Protein AF-A0A395CY80-F1 (afdb_monomer_lite)

Secondary structure (DSSP, 8-state):
-PPPSS-HHHHHHHHHHHHHHHHHHHHHHHHHTT----HHHHHHHHHHHHHHHHHHHHHTT---HHHHHHHHHHHHHHHHHHHHHHHTT-

Foldseek 3Di:
DPDQPDDLVRLLVQLLVQLLVQLVVQVVVCVVVVHDDDPVNLVVSNVRSLVRSVVVCVVSVHDDPSSSVSSNVSSVVVVVVVVVVVVVVD

Sequence (90 aa):
MADDPFSEDQIVHLAANWAVAAAYKLLSSRVSSGALVDESALREIETAALMEAAAALRVRGVSSPAGQAAISEGLTVVRKLFDEFRAARA

Structure (mmCIF, N/CA/C/O backbone):
data_AF-A0A395CY80-F1
#
_entry.id   AF-A0A395CY80-F1
#
loop_
_atom_site.group_PDB
_atom_site.id
_atom_site.type_symbol
_atom_site.label_atom_id
_atom_site.label_alt_id
_atom_site.label_comp_id
_atom_site.label_asym_id
_atom_site.label_entity_id
_atom_site.label_seq_id
_atom_site.pdbx_PDB_ins_code
_atom_site.Cartn_x
_atom_site.Cartn_y
_atom_site.Cartn_z
_atom_site.occupancy
_atom_site.B_iso_or_equiv
_atom_site.auth_seq_id
_atom_site.auth_comp_id
_atom_site.auth_asym_id
_atom_site.auth_atom_id
_atom_site.pdbx_PDB_model_num
ATOM 1 N N . MET A 1 1 ? 22.884 -0.177 -21.247 1.00 45.22 1 MET A N 1
ATOM 2 C CA . MET A 1 1 ? 21.719 -0.183 -20.341 1.00 45.22 1 MET A CA 1
ATOM 3 C C . MET A 1 1 ? 20.850 -1.326 -20.810 1.00 45.22 1 MET A C 1
ATOM 5 O O . MET A 1 1 ? 20.679 -1.439 -22.014 1.00 45.22 1 MET A O 1
ATOM 9 N N . ALA A 1 2 ? 20.457 -2.239 -19.923 1.00 50.22 2 ALA A N 1
ATOM 10 C CA . ALA A 1 2 ? 19.456 -3.230 -20.296 1.00 50.22 2 ALA A CA 1
ATOM 11 C C . ALA A 1 2 ? 18.152 -2.458 -20.508 1.00 50.22 2 ALA A C 1
ATOM 13 O O . ALA A 1 2 ? 17.770 -1.699 -19.619 1.00 50.22 2 ALA A O 1
ATOM 14 N N . ASP A 1 3 ? 17.553 -2.580 -21.689 1.00 58.28 3 ASP A N 1
ATOM 15 C CA . ASP A 1 3 ? 16.207 -2.072 -21.916 1.00 58.28 3 ASP A CA 1
ATOM 16 C C . ASP A 1 3 ? 15.296 -2.762 -20.898 1.00 58.28 3 ASP A C 1
ATOM 18 O O . ASP A 1 3 ? 15.260 -3.996 -20.830 1.00 58.28 3 ASP A O 1
ATOM 22 N N . ASP A 1 4 ? 14.631 -1.979 -20.047 1.00 57.34 4 ASP A N 1
ATOM 23 C CA . ASP A 1 4 ? 13.611 -2.519 -19.157 1.00 57.34 4 ASP A CA 1
ATOM 24 C C . ASP A 1 4 ? 12.596 -3.279 -20.033 1.00 57.34 4 ASP A C 1
ATOM 26 O O . ASP A 1 4 ? 12.113 -2.733 -21.028 1.00 57.34 4 ASP A O 1
ATOM 30 N N . PRO A 1 5 ? 12.245 -4.537 -19.709 1.00 67.44 5 PRO A N 1
ATOM 31 C CA . PRO A 1 5 ? 11.341 -5.339 -20.537 1.00 67.44 5 PRO A CA 1
ATOM 32 C C . PRO A 1 5 ? 9.891 -4.818 -20.535 1.00 67.44 5 PRO A C 1
ATOM 34 O O . PRO A 1 5 ? 9.017 -5.424 -21.154 1.00 67.44 5 PRO A O 1
ATOM 37 N N . PHE A 1 6 ? 9.630 -3.718 -19.827 1.00 69.06 6 PHE A N 1
ATOM 38 C CA . PHE A 1 6 ? 8.332 -3.091 -19.641 1.00 69.06 6 PHE A CA 1
ATOM 39 C C . PHE A 1 6 ? 8.390 -1.630 -20.083 1.00 69.06 6 PHE A C 1
ATOM 41 O O . PHE A 1 6 ? 9.389 -0.948 -19.857 1.00 69.06 6 PHE A O 1
ATOM 48 N N . SER A 1 7 ? 7.293 -1.127 -20.652 1.00 82.56 7 SER A N 1
ATOM 49 C CA . SER A 1 7 ? 7.145 0.316 -20.845 1.00 82.56 7 SER A CA 1
ATOM 50 C C . SER A 1 7 ? 7.029 1.037 -19.497 1.00 82.56 7 SER A C 1
ATOM 52 O O . SER A 1 7 ? 6.612 0.453 -18.496 1.00 82.56 7 SER A O 1
ATOM 54 N N . GLU A 1 8 ? 7.357 2.327 -19.466 1.00 77.62 8 GLU A N 1
ATOM 55 C CA . GLU A 1 8 ? 7.257 3.144 -18.250 1.00 77.62 8 GLU A CA 1
ATOM 56 C C . GLU A 1 8 ? 5.842 3.117 -17.642 1.00 77.62 8 GLU A C 1
ATOM 58 O O . GLU A 1 8 ? 5.693 2.895 -16.440 1.00 77.62 8 GLU A O 1
ATOM 63 N N . ASP A 1 9 ? 4.801 3.194 -18.479 1.00 82.12 9 ASP A N 1
ATOM 64 C CA . ASP A 1 9 ? 3.401 3.065 -18.053 1.00 82.12 9 ASP A CA 1
ATOM 65 C C . ASP A 1 9 ? 3.110 1.710 -17.390 1.00 82.12 9 ASP A C 1
ATOM 67 O O . ASP A 1 9 ? 2.416 1.631 -16.374 1.00 82.12 9 ASP A O 1
ATOM 71 N N . GLN A 1 10 ? 3.662 0.617 -17.930 1.00 82.19 10 GLN A N 1
ATOM 72 C CA . GLN A 1 10 ? 3.504 -0.714 -17.339 1.00 82.19 10 GLN A CA 1
ATOM 73 C C . GLN A 1 10 ? 4.190 -0.800 -15.976 1.00 82.19 10 GLN A C 1
ATOM 75 O O . GLN A 1 10 ? 3.639 -1.409 -15.058 1.00 82.19 10 GLN A O 1
ATOM 80 N N . ILE A 1 11 ? 5.359 -0.174 -15.826 1.00 79.81 11 ILE A N 1
ATOM 81 C CA . ILE A 1 11 ? 6.088 -0.115 -14.557 1.00 79.81 11 ILE A CA 1
ATOM 82 C C . ILE A 1 11 ? 5.270 0.649 -13.514 1.00 79.81 11 ILE A C 1
ATOM 84 O O . ILE A 1 11 ? 5.100 0.153 -12.401 1.00 79.81 11 ILE A O 1
ATOM 88 N N . VAL A 1 12 ? 4.720 1.808 -13.880 1.00 81.69 12 VAL A N 1
ATOM 89 C CA . VAL A 1 12 ? 3.865 2.637 -13.016 1.00 81.69 12 VAL A CA 1
ATOM 90 C C . VAL A 1 12 ? 2.633 1.857 -12.551 1.00 81.69 12 VAL A C 1
ATOM 92 O O . VAL A 1 12 ? 2.385 1.748 -11.348 1.00 81.69 12 VAL A O 1
ATOM 95 N N . HIS A 1 13 ? 1.893 1.239 -13.475 1.00 83.25 13 HIS A N 1
ATOM 96 C CA . HIS A 1 13 ? 0.702 0.462 -13.129 1.00 83.25 13 HIS A CA 1
ATOM 97 C C . HIS A 1 13 ? 1.019 -0.760 -12.261 1.00 83.25 13 HIS A C 1
ATOM 99 O O . HIS A 1 13 ? 0.299 -1.044 -11.302 1.00 83.25 13 HIS A O 1
ATOM 105 N N . LEU A 1 14 ? 2.095 -1.486 -12.573 1.00 82.75 14 LEU A N 1
ATOM 106 C CA . LEU A 1 14 ? 2.510 -2.660 -11.807 1.00 82.75 14 LEU A CA 1
ATOM 107 C C . LEU A 1 14 ? 2.907 -2.276 -10.377 1.00 82.75 14 LEU A C 1
ATOM 109 O O . LEU A 1 14 ? 2.484 -2.921 -9.418 1.00 82.75 14 LEU A O 1
ATOM 113 N N . ALA A 1 15 ? 3.675 -1.197 -10.247 1.00 82.56 15 ALA A N 1
ATOM 114 C CA . ALA A 1 15 ? 4.147 -0.660 -8.984 1.00 82.56 15 ALA A CA 1
ATOM 115 C C . ALA A 1 15 ? 2.990 -0.209 -8.074 1.00 82.56 15 ALA A C 1
ATOM 117 O O . ALA A 1 15 ? 2.920 -0.624 -6.914 1.00 82.56 15 ALA A O 1
ATOM 118 N N . ALA A 1 16 ? 2.039 0.561 -8.615 1.00 81.94 16 ALA A N 1
ATOM 119 C CA . ALA A 1 16 ? 0.848 0.991 -7.885 1.00 81.94 16 ALA A CA 1
ATOM 120 C C . ALA A 1 16 ? -0.026 -0.202 -7.456 1.00 81.94 16 ALA A C 1
ATOM 122 O O . ALA A 1 16 ? -0.433 -0.291 -6.297 1.00 81.94 16 ALA A O 1
ATOM 123 N N . ASN A 1 17 ? -0.265 -1.166 -8.353 1.00 86.88 17 ASN A N 1
ATOM 124 C CA . ASN A 1 17 ? -1.082 -2.344 -8.046 1.00 86.88 17 ASN A CA 1
ATOM 125 C C . ASN A 1 17 ? -0.472 -3.211 -6.938 1.00 86.88 17 ASN A C 1
ATOM 127 O O . ASN A 1 17 ? -1.197 -3.697 -6.068 1.00 86.88 17 ASN A O 1
ATOM 131 N N . TRP A 1 18 ? 0.849 -3.399 -6.932 1.00 87.00 18 TRP A N 1
ATOM 132 C CA . TRP A 1 18 ? 1.520 -4.134 -5.858 1.00 87.00 18 TRP A CA 1
ATOM 133 C C . TRP A 1 18 ? 1.473 -3.407 -4.526 1.00 87.00 18 TRP A C 1
ATOM 135 O O . TRP A 1 18 ? 1.239 -4.053 -3.507 1.00 87.00 18 TRP A O 1
ATOM 145 N N . ALA A 1 19 ? 1.632 -2.085 -4.530 1.00 84.31 19 ALA A N 1
ATOM 146 C CA . ALA A 1 19 ? 1.502 -1.284 -3.323 1.00 84.31 19 ALA A CA 1
ATOM 147 C C . ALA A 1 19 ? 0.103 -1.430 -2.699 1.00 84.31 19 ALA A C 1
ATOM 149 O O . ALA A 1 19 ? -0.019 -1.709 -1.505 1.00 84.31 19 ALA A O 1
ATOM 150 N N . VAL A 1 20 ? -0.952 -1.341 -3.519 1.00 86.25 20 VAL A N 1
ATOM 151 C CA . VAL A 1 20 ? -2.340 -1.536 -3.068 1.00 86.25 20 VAL A CA 1
ATOM 152 C C . VAL A 1 20 ? -2.569 -2.960 -2.558 1.00 86.25 20 VAL A C 1
ATOM 154 O O . VAL A 1 20 ? -3.133 -3.145 -1.479 1.00 86.25 20 VAL A O 1
ATOM 157 N N . ALA A 1 21 ? -2.108 -3.975 -3.293 1.00 88.69 21 ALA A N 1
ATOM 158 C CA . ALA A 1 21 ? -2.279 -5.373 -2.905 1.00 88.69 21 ALA A CA 1
ATOM 159 C C . ALA A 1 21 ? -1.561 -5.709 -1.584 1.00 88.69 21 ALA A C 1
ATOM 161 O O . ALA A 1 21 ? -2.140 -6.375 -0.721 1.00 88.69 21 ALA A O 1
ATOM 162 N N . ALA A 1 22 ? -0.328 -5.225 -1.403 1.00 88.81 22 ALA A N 1
ATOM 163 C CA . ALA A 1 22 ? 0.445 -5.420 -0.179 1.00 88.81 22 ALA A CA 1
ATOM 164 C C . ALA A 1 22 ? -0.230 -4.736 1.018 1.00 88.81 22 ALA A C 1
ATOM 166 O O . ALA A 1 22 ? -0.445 -5.366 2.056 1.00 88.81 22 ALA A O 1
ATOM 167 N N . ALA A 1 23 ? -0.657 -3.481 0.854 1.00 88.50 23 ALA A N 1
ATOM 168 C CA . ALA A 1 23 ?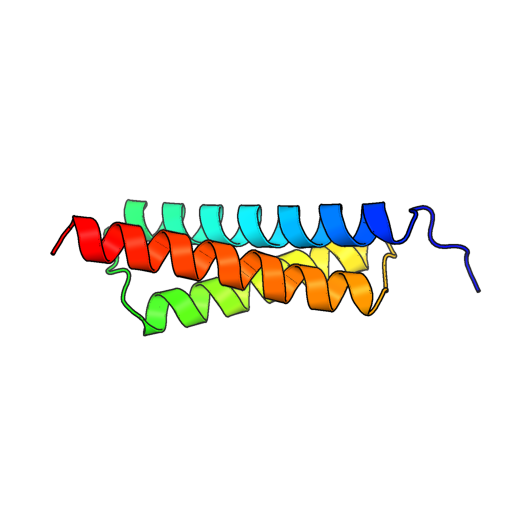 -1.352 -2.747 1.905 1.00 88.50 23 ALA A CA 1
ATOM 169 C C . ALA A 1 23 ? -2.678 -3.422 2.300 1.00 88.50 23 ALA A C 1
ATOM 171 O O . ALA A 1 23 ? -2.944 -3.605 3.488 1.00 88.50 23 ALA A O 1
ATOM 172 N N . TYR A 1 24 ? -3.477 -3.875 1.325 1.00 88.56 24 TYR A N 1
ATOM 173 C CA . TYR A 1 24 ? -4.729 -4.592 1.587 1.00 88.56 24 TYR A CA 1
ATOM 174 C C . TYR A 1 24 ? -4.505 -5.899 2.357 1.00 88.56 24 TYR A C 1
ATOM 176 O O . TYR A 1 24 ? -5.202 -6.178 3.333 1.00 88.56 24 TYR A O 1
ATOM 184 N N . LYS A 1 25 ? -3.505 -6.693 1.960 1.00 91.31 25 LYS A N 1
ATOM 185 C CA . LYS A 1 25 ? -3.136 -7.94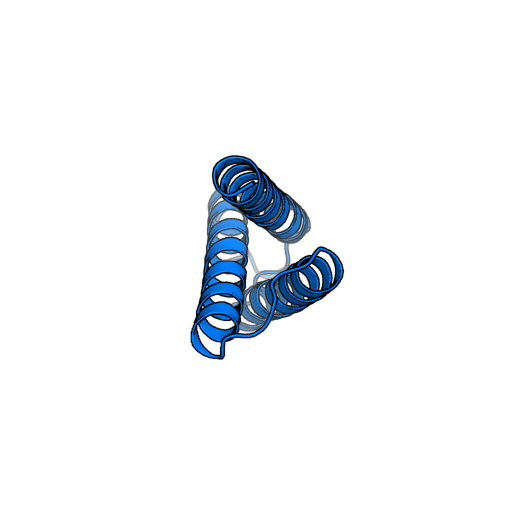4 2.637 1.00 91.31 25 LYS A CA 1
ATOM 186 C C . LYS A 1 25 ? -2.756 -7.702 4.100 1.00 91.31 25 LYS A C 1
ATOM 188 O O . LYS A 1 25 ? -3.262 -8.397 4.983 1.00 91.31 25 LYS A O 1
ATOM 193 N N . LEU A 1 26 ? -1.898 -6.716 4.363 1.00 89.62 26 LEU A N 1
ATOM 194 C CA . LEU A 1 26 ? -1.456 -6.366 5.717 1.00 89.62 26 LEU A CA 1
ATOM 195 C C . LEU A 1 26 ? -2.616 -5.855 6.577 1.00 89.62 26 LEU A C 1
ATOM 197 O O . LEU A 1 26 ? -2.781 -6.285 7.721 1.00 89.62 26 LEU A O 1
ATOM 201 N N . LEU A 1 27 ? -3.464 -4.999 6.005 1.00 86.94 27 LEU A N 1
ATOM 202 C CA . LEU A 1 27 ? -4.656 -4.487 6.669 1.00 86.94 27 LEU A CA 1
ATOM 203 C C . LEU A 1 27 ? -5.636 -5.616 7.016 1.00 86.94 27 LEU A C 1
ATOM 205 O O . LEU A 1 27 ? -6.059 -5.733 8.164 1.00 86.94 27 LEU A O 1
ATOM 209 N N . SER A 1 28 ? -5.954 -6.482 6.052 1.00 89.00 28 SER A N 1
ATOM 210 C CA . SER A 1 28 ? -6.846 -7.629 6.247 1.00 89.00 28 SER A CA 1
ATOM 211 C C . SER A 1 28 ? -6.317 -8.580 7.321 1.00 89.00 28 SER A C 1
ATOM 213 O O . SER A 1 28 ? -7.080 -9.041 8.172 1.00 89.00 28 SER A O 1
ATOM 215 N N . SER A 1 29 ? -5.006 -8.844 7.328 1.00 91.50 29 SER A N 1
ATOM 216 C CA . SER A 1 29 ? -4.363 -9.660 8.362 1.00 91.50 29 SER A CA 1
ATOM 217 C C . SER A 1 29 ? -4.530 -9.046 9.753 1.00 91.50 29 SER A C 1
ATOM 219 O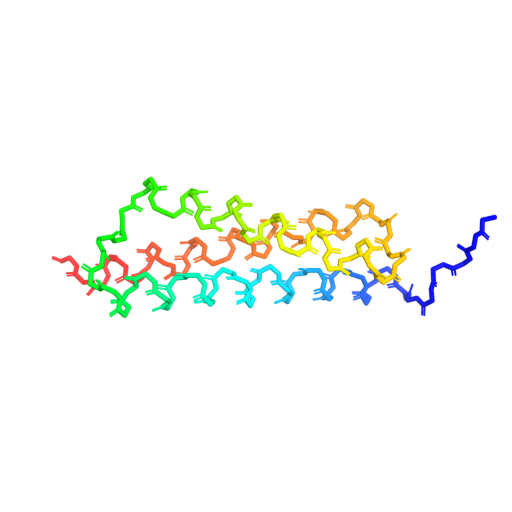 O . SER A 1 29 ? -4.847 -9.763 10.700 1.00 91.50 29 SER A O 1
ATOM 221 N N . ARG A 1 30 ? -4.348 -7.726 9.879 1.00 89.12 30 ARG A N 1
ATOM 222 C CA . ARG A 1 30 ? -4.455 -7.003 11.155 1.00 89.12 30 ARG A CA 1
ATOM 223 C C . ARG A 1 30 ? -5.892 -6.956 11.677 1.00 89.12 30 ARG A C 1
ATOM 225 O O . ARG A 1 30 ? -6.133 -7.190 12.859 1.00 89.12 30 ARG A O 1
ATOM 232 N N . VAL A 1 31 ? -6.856 -6.713 10.790 1.00 86.31 31 VAL A N 1
ATOM 233 C CA . VAL A 1 31 ? -8.286 -6.756 11.133 1.00 86.31 31 VAL A CA 1
ATOM 234 C C . VAL A 1 31 ? -8.689 -8.164 11.576 1.00 86.31 31 VAL A C 1
ATOM 236 O O . VAL A 1 31 ? -9.374 -8.317 12.584 1.00 86.31 31 VAL A O 1
ATOM 239 N N . SER A 1 32 ? -8.217 -9.198 10.875 1.00 89.50 32 SER A N 1
ATOM 240 C CA . SER A 1 32 ? -8.519 -10.598 11.209 1.00 89.50 32 SER A CA 1
ATOM 241 C C . SER A 1 32 ? -7.923 -11.031 12.551 1.00 89.50 32 SER A C 1
ATOM 243 O O . SER A 1 32 ? -8.504 -11.871 13.231 1.00 89.50 32 SER A O 1
ATOM 245 N N . SER A 1 33 ? -6.797 -10.442 12.968 1.00 91.56 33 SER A N 1
ATOM 246 C CA . SER A 1 33 ? -6.211 -10.685 14.291 1.00 91.56 33 SER A CA 1
ATOM 247 C C . SER A 1 33 ? -6.885 -9.889 15.417 1.00 91.56 33 SER A C 1
ATOM 249 O O . SER A 1 33 ? -6.433 -9.962 16.557 1.00 91.56 33 SER A O 1
ATOM 251 N N . GLY A 1 34 ? -7.920 -9.094 15.117 1.00 86.81 34 GLY A N 1
ATOM 252 C CA . GLY A 1 34 ? -8.603 -8.235 16.089 1.00 86.81 34 GLY A CA 1
ATOM 253 C C . GLY A 1 34 ? -7.760 -7.054 16.577 1.00 86.81 34 GLY A C 1
ATOM 254 O O . GLY A 1 34 ? 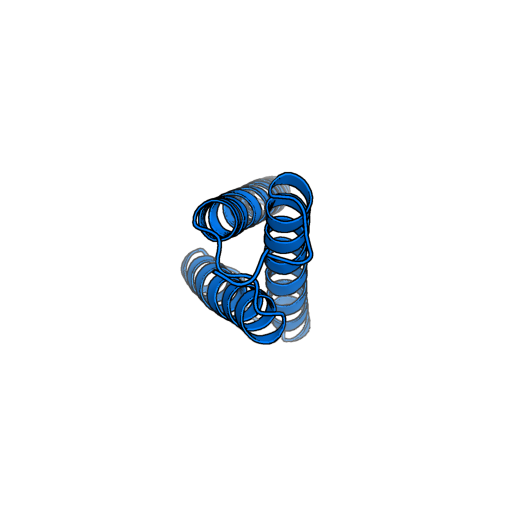-8.100 -6.432 17.582 1.00 86.81 34 GLY A O 1
ATOM 255 N N . ALA A 1 35 ? -6.655 -6.744 15.895 1.00 86.75 35 ALA A N 1
ATOM 256 C CA . ALA A 1 35 ? -5.807 -5.625 16.270 1.00 86.75 35 ALA A CA 1
ATOM 257 C C . ALA A 1 35 ? -6.451 -4.304 15.836 1.00 86.75 35 ALA A C 1
ATOM 259 O O . ALA A 1 35 ? -7.040 -4.198 14.757 1.00 86.75 35 ALA A O 1
ATOM 260 N N . LEU A 1 36 ? -6.308 -3.279 16.677 1.00 84.12 36 LEU A N 1
ATOM 261 C CA . LEU A 1 36 ? -6.754 -1.935 16.338 1.00 84.12 36 LEU A CA 1
ATOM 262 C C . LEU A 1 36 ? -5.981 -1.426 15.117 1.00 84.12 36 LEU A C 1
ATOM 264 O O . LEU A 1 36 ? -4.761 -1.606 14.997 1.00 84.12 36 LEU A O 1
ATOM 268 N N . VAL A 1 37 ? -6.722 -0.791 14.215 1.00 82.81 37 VAL A N 1
ATOM 269 C CA . VAL A 1 37 ? -6.162 -0.071 13.075 1.00 82.81 37 VAL A CA 1
ATOM 270 C C . VAL A 1 37 ? -6.279 1.418 13.375 1.00 82.81 37 VAL A C 1
ATOM 272 O O . VAL A 1 37 ? -7.274 2.068 13.057 1.00 82.81 37 VAL A O 1
ATOM 275 N N . ASP A 1 38 ? -5.276 1.925 14.082 1.00 84.94 38 ASP A N 1
ATOM 276 C CA . ASP A 1 38 ? -5.089 3.345 14.360 1.00 84.94 38 ASP A CA 1
ATOM 277 C C . ASP A 1 38 ? -4.099 3.980 13.367 1.00 84.94 38 ASP A C 1
ATOM 279 O O . ASP A 1 38 ? -3.618 3.338 12.435 1.00 84.94 38 ASP A O 1
ATOM 283 N N . GLU A 1 39 ? -3.795 5.267 13.533 1.00 82.12 39 GLU A N 1
ATOM 284 C CA . GLU A 1 39 ? -2.911 5.969 12.596 1.00 82.12 39 GLU A CA 1
ATOM 285 C C . GLU A 1 39 ? -1.472 5.423 12.613 1.00 82.12 39 GLU A C 1
ATOM 287 O O . GLU A 1 39 ? -0.802 5.418 11.580 1.00 82.12 39 GLU A O 1
ATOM 292 N N . SER A 1 40 ? -1.000 4.915 13.757 1.00 87.75 40 SER A N 1
ATOM 293 C CA . SER A 1 40 ? 0.323 4.290 13.853 1.00 87.75 40 SER A CA 1
ATOM 294 C C . SER A 1 40 ? 0.361 2.988 13.057 1.00 87.75 40 SER A C 1
ATOM 296 O O . SER A 1 40 ? 1.264 2.779 12.250 1.00 87.75 40 SER A O 1
ATOM 298 N N . ALA A 1 41 ? -0.668 2.153 13.218 1.00 86.38 41 ALA A N 1
ATOM 299 C CA . ALA A 1 41 ? -0.850 0.923 12.461 1.00 86.38 41 ALA A CA 1
ATOM 300 C C . ALA A 1 41 ? -0.874 1.164 10.948 1.00 86.38 41 ALA A C 1
ATOM 302 O O . ALA A 1 41 ? -0.283 0.396 10.192 1.00 86.38 41 ALA A O 1
ATOM 303 N N . LEU A 1 42 ? -1.546 2.224 10.498 1.00 83.62 42 LEU A N 1
ATOM 304 C CA . LEU A 1 42 ? -1.593 2.573 9.080 1.00 83.62 42 LEU A CA 1
ATOM 305 C C . LEU A 1 42 ? -0.225 2.976 8.548 1.00 83.62 42 LEU A C 1
ATOM 307 O O . LEU A 1 42 ? 0.160 2.498 7.490 1.00 83.62 42 LEU A O 1
ATOM 311 N N . ARG A 1 43 ? 0.539 3.784 9.290 1.00 85.25 43 ARG A N 1
ATOM 312 C CA . ARG A 1 43 ? 1.905 4.158 8.889 1.00 85.25 43 ARG A CA 1
ATOM 313 C C . ARG A 1 43 ? 2.832 2.943 8.812 1.00 85.25 43 ARG A C 1
ATOM 315 O O . ARG A 1 43 ? 3.655 2.854 7.900 1.00 85.25 43 ARG A O 1
ATOM 322 N N . GLU A 1 44 ? 2.692 1.992 9.736 1.00 89.56 44 GLU A N 1
ATOM 323 C CA . GLU A 1 44 ? 3.404 0.707 9.683 1.00 89.56 44 GLU A CA 1
ATOM 324 C C . GLU A 1 44 ? 3.023 -0.092 8.431 1.00 89.56 44 GLU A C 1
ATOM 326 O O . GLU A 1 44 ? 3.903 -0.590 7.730 1.00 89.56 44 GLU A O 1
ATOM 331 N N . ILE A 1 45 ? 1.724 -0.182 8.125 1.00 88.19 45 ILE A N 1
ATOM 332 C CA . ILE A 1 45 ? 1.214 -0.875 6.937 1.00 88.19 45 ILE A CA 1
ATOM 333 C C . ILE A 1 45 ? 1.703 -0.195 5.655 1.00 88.19 45 ILE A C 1
ATOM 335 O O . ILE A 1 45 ? 2.177 -0.889 4.762 1.00 88.19 45 ILE A O 1
ATOM 339 N N . GLU A 1 46 ? 1.640 1.135 5.567 1.00 84.56 46 GLU A N 1
ATOM 340 C CA . GLU A 1 46 ? 2.154 1.919 4.437 1.00 84.56 46 GLU A CA 1
ATOM 341 C C . GLU A 1 46 ? 3.644 1.641 4.220 1.00 84.56 46 GLU A C 1
ATOM 343 O O . GLU A 1 46 ? 4.064 1.330 3.107 1.00 84.56 46 GLU A O 1
ATOM 348 N N . THR A 1 47 ? 4.438 1.682 5.292 1.00 87.56 47 THR A N 1
ATOM 349 C CA . THR A 1 47 ? 5.884 1.433 5.225 1.00 87.56 47 THR A CA 1
ATOM 350 C C . THR A 1 47 ? 6.179 0.003 4.777 1.00 87.56 47 THR A C 1
ATOM 352 O O . THR A 1 47 ? 6.997 -0.215 3.883 1.00 87.56 47 THR A O 1
ATOM 355 N N . ALA A 1 48 ? 5.497 -0.987 5.355 1.00 89.69 48 ALA A N 1
ATOM 356 C CA . ALA A 1 48 ? 5.686 -2.388 5.000 1.00 89.69 48 ALA A CA 1
ATOM 357 C C . ALA A 1 48 ? 5.237 -2.685 3.560 1.00 89.69 48 ALA A C 1
ATOM 359 O O . ALA A 1 48 ? 5.946 -3.373 2.826 1.00 89.69 48 ALA A O 1
ATOM 360 N N . ALA A 1 49 ? 4.112 -2.118 3.123 1.00 88.00 49 ALA A N 1
ATOM 361 C CA . ALA A 1 49 ? 3.620 -2.251 1.757 1.00 88.00 49 ALA A CA 1
ATOM 362 C C . ALA A 1 49 ? 4.553 -1.576 0.740 1.00 88.00 49 ALA A C 1
ATOM 364 O O . ALA A 1 49 ? 4.791 -2.134 -0.332 1.00 88.00 49 ALA A O 1
ATOM 365 N N . LEU A 1 50 ? 5.145 -0.428 1.092 1.00 85.25 50 LEU A N 1
ATOM 366 C CA . LEU A 1 50 ? 6.177 0.227 0.288 1.00 85.25 50 LEU A CA 1
ATOM 367 C C . LEU A 1 50 ? 7.398 -0.680 0.111 1.00 85.25 50 LEU A C 1
ATOM 369 O O . LEU A 1 50 ? 7.888 -0.846 -1.005 1.00 85.25 50 LEU A O 1
ATOM 373 N N . MET A 1 51 ? 7.869 -1.298 1.197 1.00 87.00 51 MET A N 1
ATOM 374 C CA . MET A 1 51 ? 9.001 -2.225 1.153 1.00 87.00 51 MET A CA 1
ATOM 375 C C . MET A 1 51 ? 8.686 -3.485 0.332 1.00 87.00 51 MET A C 1
ATOM 377 O O . MET A 1 51 ? 9.523 -3.900 -0.469 1.00 87.00 51 MET A O 1
ATOM 381 N N . GLU A 1 52 ? 7.492 -4.074 0.483 1.00 89.19 52 GLU A N 1
ATOM 382 C CA . GLU A 1 52 ? 7.057 -5.261 -0.274 1.00 89.19 52 GLU A CA 1
ATOM 383 C C . GLU A 1 52 ? 6.940 -4.949 -1.777 1.00 89.19 52 GLU A C 1
ATOM 385 O O . GLU A 1 52 ? 7.478 -5.689 -2.605 1.00 89.19 52 GLU A O 1
ATOM 390 N N . ALA A 1 53 ? 6.338 -3.812 -2.144 1.00 85.12 53 ALA A N 1
ATOM 391 C CA . ALA A 1 53 ? 6.214 -3.383 -3.537 1.00 85.12 53 ALA A CA 1
ATOM 392 C C . ALA A 1 53 ? 7.575 -3.045 -4.174 1.00 85.12 53 ALA A C 1
ATOM 394 O O . ALA A 1 53 ? 7.858 -3.464 -5.299 1.00 85.12 53 ALA A O 1
ATOM 395 N N . ALA A 1 54 ? 8.456 -2.349 -3.448 1.00 83.12 54 ALA A N 1
ATOM 396 C CA . ALA A 1 54 ? 9.802 -2.034 -3.923 1.00 83.12 54 ALA A CA 1
ATOM 397 C C . ALA A 1 54 ? 10.660 -3.298 -4.111 1.00 83.12 54 ALA A C 1
ATOM 399 O O . ALA A 1 54 ? 11.393 -3.417 -5.098 1.00 83.12 54 ALA A O 1
ATOM 400 N N . ALA A 1 55 ? 10.550 -4.270 -3.199 1.00 86.56 55 ALA A N 1
ATOM 401 C CA . ALA A 1 55 ? 11.229 -5.556 -3.326 1.00 86.56 55 ALA A CA 1
ATOM 402 C C . ALA A 1 55 ? 10.727 -6.341 -4.548 1.00 86.56 55 ALA A C 1
ATOM 404 O O . ALA A 1 55 ? 11.540 -6.889 -5.295 1.00 86.56 55 ALA A O 1
ATOM 405 N N . ALA A 1 56 ? 9.414 -6.348 -4.796 1.00 83.44 56 ALA A N 1
ATOM 406 C CA . ALA A 1 56 ? 8.824 -7.009 -5.956 1.00 83.44 56 ALA A CA 1
ATOM 407 C C . ALA A 1 56 ? 9.318 -6.412 -7.288 1.00 83.44 56 ALA A C 1
ATOM 409 O O . ALA A 1 56 ? 9.656 -7.164 -8.207 1.00 83.44 56 ALA A O 1
ATOM 410 N N . LEU A 1 57 ? 9.443 -5.080 -7.381 1.00 78.06 57 LEU A N 1
ATOM 411 C CA . LEU A 1 57 ? 10.012 -4.407 -8.561 1.00 78.06 57 LEU A CA 1
ATOM 412 C C . LEU A 1 57 ? 11.477 -4.783 -8.769 1.00 78.06 57 LEU A C 1
ATOM 414 O O . LEU A 1 57 ? 11.868 -5.165 -9.874 1.00 78.06 57 LEU A O 1
ATOM 418 N N . ARG A 1 58 ? 12.265 -4.790 -7.690 1.00 80.56 58 ARG A N 1
ATOM 419 C CA . ARG A 1 58 ? 13.680 -5.166 -7.743 1.00 80.56 58 ARG A CA 1
ATOM 420 C C . ARG A 1 58 ? 13.891 -6.607 -8.212 1.00 80.56 58 ARG A C 1
ATOM 422 O O . ARG A 1 58 ? 14.786 -6.848 -9.016 1.00 80.56 58 ARG A O 1
ATOM 429 N N . VAL A 1 59 ? 13.069 -7.555 -7.752 1.00 80.62 59 VAL A N 1
ATOM 430 C CA . VAL A 1 59 ? 13.123 -8.966 -8.191 1.00 80.62 59 VAL A CA 1
ATOM 431 C C . VAL A 1 59 ? 12.852 -9.101 -9.691 1.00 80.62 59 VAL A C 1
ATOM 433 O O . VAL A 1 59 ? 13.424 -9.972 -10.341 1.00 80.62 59 VAL A O 1
ATOM 436 N N . ARG A 1 60 ? 12.018 -8.227 -10.262 1.00 75.12 60 ARG A N 1
ATOM 437 C CA . ARG A 1 60 ? 11.719 -8.219 -11.701 1.00 75.12 60 ARG A CA 1
ATOM 438 C C . ARG A 1 60 ? 12.721 -7.431 -12.543 1.00 75.12 60 ARG A C 1
ATOM 440 O O . ARG A 1 60 ? 12.512 -7.307 -13.744 1.00 75.12 60 ARG A O 1
ATOM 447 N N . GLY A 1 61 ? 13.794 -6.926 -11.933 1.00 71.19 61 GLY A N 1
ATOM 448 C CA . GLY A 1 61 ? 14.797 -6.104 -12.609 1.00 71.19 61 GLY A CA 1
ATOM 449 C C . GLY A 1 61 ? 14.312 -4.694 -12.947 1.00 71.19 61 GLY A C 1
ATOM 450 O O . GLY A 1 61 ? 15.029 -3.972 -13.622 1.00 71.19 61 GLY A O 1
ATOM 451 N N . VAL A 1 62 ? 13.135 -4.300 -12.453 1.00 66.69 62 VAL A N 1
ATOM 452 C CA . VAL A 1 62 ? 12.499 -3.022 -12.765 1.00 66.69 62 VAL A CA 1
ATOM 453 C C . VAL A 1 62 ? 12.988 -1.972 -11.777 1.00 66.69 62 VAL A C 1
ATOM 455 O O . VAL A 1 62 ? 12.703 -2.037 -10.579 1.00 66.69 62 VAL A O 1
ATOM 458 N N . SER A 1 63 ? 13.737 -0.996 -12.281 1.00 67.50 63 SER A N 1
ATOM 459 C CA . SER A 1 63 ? 14.369 0.061 -11.489 1.00 67.50 63 SER A CA 1
ATOM 460 C C . SER A 1 63 ? 14.072 1.428 -12.110 1.00 67.50 63 SER A C 1
ATOM 462 O O . SER A 1 63 ? 14.973 2.101 -12.609 1.00 67.50 63 SER A O 1
ATOM 464 N N . SER A 1 64 ? 12.808 1.855 -12.065 1.00 71.75 64 SER A N 1
ATOM 465 C CA . SER A 1 64 ? 12.404 3.182 -12.546 1.00 71.75 64 SER A CA 1
ATOM 466 C C . SER A 1 64 ? 12.013 4.112 -11.388 1.00 71.75 64 SER A C 1
ATOM 468 O O . SER A 1 64 ? 11.210 3.711 -10.535 1.00 71.75 64 SER A O 1
ATOM 470 N N . PRO A 1 65 ? 12.507 5.366 -11.365 1.00 80.12 65 PRO A N 1
ATOM 471 C CA . PRO A 1 65 ? 12.013 6.410 -10.465 1.00 80.12 65 PRO A CA 1
ATOM 472 C C . PRO A 1 65 ? 10.493 6.616 -10.563 1.00 80.12 65 PRO A C 1
ATOM 474 O O . PRO A 1 65 ? 9.842 6.831 -9.542 1.00 80.12 65 PRO A O 1
ATOM 477 N N . ALA A 1 66 ? 9.913 6.471 -11.762 1.00 76.56 66 ALA A N 1
ATOM 478 C CA . ALA A 1 66 ? 8.469 6.577 -11.975 1.00 76.56 66 ALA A CA 1
ATOM 479 C C . ALA A 1 66 ? 7.698 5.471 -11.234 1.00 76.56 66 ALA A C 1
ATOM 481 O O . ALA A 1 66 ? 6.668 5.732 -10.617 1.00 76.56 66 ALA A O 1
ATOM 482 N N . GLY A 1 67 ? 8.242 4.249 -11.194 1.00 77.25 67 GLY A N 1
ATOM 483 C CA . GLY A 1 67 ? 7.672 3.149 -10.411 1.00 77.25 67 GLY A CA 1
ATOM 484 C C . GLY A 1 67 ? 7.691 3.418 -8.901 1.00 77.25 67 GLY A C 1
ATOM 485 O O . GLY A 1 67 ? 6.735 3.097 -8.202 1.00 77.25 67 GLY A O 1
ATOM 486 N N . GLN A 1 68 ? 8.742 4.058 -8.380 1.00 76.94 68 GLN A N 1
ATOM 487 C CA . GLN A 1 68 ? 8.814 4.419 -6.956 1.00 76.94 68 GLN A CA 1
ATOM 488 C C . GLN A 1 68 ? 7.797 5.507 -6.578 1.00 76.94 68 GLN A C 1
ATOM 490 O O . GLN A 1 68 ? 7.157 5.418 -5.524 1.00 76.94 68 GLN A O 1
ATOM 495 N N . ALA A 1 69 ? 7.611 6.505 -7.447 1.00 81.75 69 AL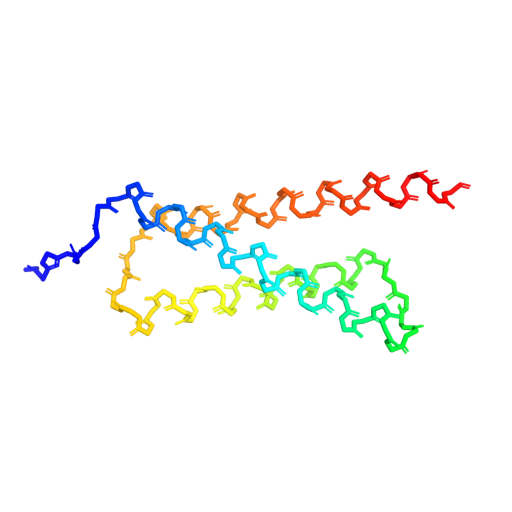A A N 1
ATOM 496 C CA . ALA A 1 69 ? 6.570 7.517 -7.277 1.00 81.75 69 ALA A CA 1
ATOM 497 C C . ALA A 1 69 ? 5.170 6.877 -7.298 1.00 81.75 69 ALA A C 1
ATOM 499 O O . ALA A 1 69 ? 4.367 7.125 -6.400 1.00 81.75 69 ALA A O 1
ATOM 500 N N . ALA A 1 70 ? 4.929 5.958 -8.237 1.00 81.12 70 ALA A N 1
ATOM 501 C CA . ALA A 1 70 ? 3.669 5.230 -8.359 1.00 81.12 70 ALA A CA 1
ATOM 502 C C . ALA A 1 70 ? 3.334 4.361 -7.130 1.00 81.12 70 ALA A C 1
ATOM 504 O O . ALA A 1 70 ? 2.169 4.277 -6.743 1.00 81.12 70 ALA A O 1
ATOM 505 N N . ILE A 1 71 ? 4.333 3.753 -6.469 1.00 80.94 71 ILE A N 1
ATOM 506 C CA . ILE A 1 71 ? 4.130 3.067 -5.175 1.00 80.94 71 ILE A CA 1
ATOM 507 C C . ILE A 1 71 ? 3.576 4.050 -4.146 1.00 80.94 71 ILE A C 1
ATOM 509 O O . ILE A 1 71 ? 2.575 3.764 -3.492 1.00 80.94 71 ILE A O 1
ATOM 513 N N . SER A 1 72 ? 4.213 5.212 -4.010 1.00 79.44 72 SER A N 1
ATOM 514 C CA . SER A 1 72 ? 3.819 6.225 -3.024 1.00 79.44 72 SER A CA 1
ATOM 515 C C . SER A 1 72 ? 2.405 6.761 -3.287 1.00 79.44 72 SER A C 1
ATOM 517 O O . SER A 1 72 ? 1.610 6.915 -2.355 1.00 79.44 72 SER A O 1
ATOM 519 N N . GLU A 1 73 ? 2.054 6.989 -4.555 1.00 82.50 73 GLU A N 1
ATOM 520 C CA . GLU A 1 73 ? 0.701 7.389 -4.956 1.00 82.50 73 GLU A CA 1
ATOM 521 C C . GLU A 1 73 ? -0.332 6.297 -4.660 1.00 82.50 73 GLU A C 1
ATOM 523 O O . GLU A 1 73 ? -1.370 6.577 -4.057 1.00 82.50 73 GLU A O 1
ATOM 528 N N . GLY A 1 74 ? -0.028 5.040 -4.999 1.00 76.94 74 GLY A N 1
ATOM 529 C CA . GLY A 1 74 ? -0.888 3.895 -4.702 1.00 76.94 74 GLY A CA 1
ATOM 530 C C . GLY A 1 74 ? -1.169 3.746 -3.204 1.00 76.94 74 GLY A C 1
ATOM 531 O O . GLY A 1 74 ? -2.318 3.559 -2.805 1.00 76.94 74 GLY A O 1
ATOM 532 N N . LEU A 1 75 ? -0.152 3.914 -2.353 1.00 77.50 75 LEU A N 1
ATOM 533 C CA . LEU A 1 75 ? -0.320 3.892 -0.893 1.00 77.50 75 LEU A CA 1
ATOM 534 C C . LEU A 1 75 ? -1.160 5.065 -0.383 1.00 77.50 75 LEU A C 1
ATOM 536 O O . LEU A 1 75 ? -1.980 4.885 0.516 1.00 77.50 75 LEU A O 1
ATOM 540 N N . THR A 1 76 ? -1.028 6.244 -0.996 1.00 82.19 76 THR A N 1
ATOM 541 C CA . THR A 1 76 ? -1.863 7.409 -0.664 1.00 82.19 76 THR A CA 1
ATOM 542 C C . THR A 1 76 ? -3.344 7.133 -0.938 1.00 82.19 76 THR A C 1
ATOM 544 O O . THR A 1 76 ? -4.203 7.540 -0.154 1.00 82.19 76 THR A O 1
ATOM 547 N N . VAL A 1 77 ? -3.667 6.418 -2.022 1.00 79.88 77 VAL A N 1
ATOM 548 C CA . VAL A 1 77 ? -5.047 5.991 -2.316 1.00 79.88 77 VAL A CA 1
ATOM 549 C C . VAL A 1 77 ? -5.566 5.041 -1.236 1.00 79.88 77 VAL A C 1
ATOM 551 O O . VAL A 1 77 ? -6.680 5.229 -0.749 1.00 79.88 77 VAL A O 1
ATOM 554 N N . VAL A 1 78 ? -4.759 4.064 -0.811 1.00 76.38 78 VAL A N 1
ATOM 555 C CA . VAL A 1 78 ? -5.147 3.124 0.256 1.00 76.38 78 VAL A CA 1
ATOM 556 C C . VAL A 1 78 ? -5.416 3.852 1.571 1.00 76.38 78 VAL A C 1
ATOM 558 O O . VAL A 1 78 ? -6.407 3.556 2.238 1.00 76.38 78 VAL A O 1
ATOM 561 N N . ARG A 1 79 ? -4.587 4.841 1.916 1.00 77.81 79 ARG A N 1
ATOM 562 C CA . ARG A 1 79 ? -4.789 5.676 3.103 1.00 77.81 79 ARG A CA 1
ATOM 563 C C . ARG A 1 79 ? -6.121 6.419 3.064 1.00 77.81 79 ARG A C 1
ATOM 565 O O . ARG A 1 79 ? -6.880 6.343 4.023 1.00 77.81 79 ARG A O 1
ATOM 572 N N . LYS A 1 80 ? -6.439 7.076 1.942 1.00 83.50 80 LYS A N 1
ATOM 573 C CA . LYS A 1 80 ? -7.712 7.799 1.773 1.00 83.50 80 LYS A CA 1
ATOM 574 C C . LYS A 1 80 ? -8.920 6.876 1.921 1.00 83.50 80 LYS A C 1
ATOM 576 O O . LYS A 1 80 ? -9.837 7.199 2.667 1.00 83.50 80 LYS A O 1
ATOM 581 N N . LEU A 1 81 ? -8.891 5.712 1.269 1.00 77.31 81 LEU A N 1
ATOM 582 C CA . LEU A 1 81 ? -9.954 4.707 1.393 1.00 77.31 81 LEU A CA 1
ATOM 583 C C . LEU A 1 81 ? -10.133 4.241 2.843 1.00 77.31 81 LEU A C 1
ATOM 585 O O . LEU A 1 81 ? -11.255 4.003 3.292 1.00 77.31 81 LEU A O 1
ATOM 589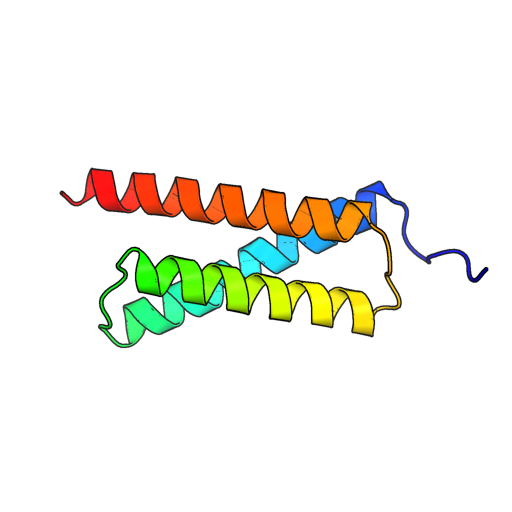 N N . PHE A 1 82 ? -9.036 4.118 3.591 1.00 73.94 82 PHE A N 1
ATOM 590 C CA . PHE A 1 82 ? -9.106 3.767 5.001 1.00 73.94 82 PHE A CA 1
ATOM 591 C C . PHE A 1 82 ? -9.679 4.898 5.864 1.00 73.94 82 PHE A C 1
ATOM 593 O O . PHE A 1 82 ? -10.523 4.639 6.723 1.00 73.94 82 PHE A O 1
ATOM 600 N N . ASP A 1 83 ? -9.256 6.141 5.638 1.00 79.44 83 ASP A N 1
ATOM 601 C CA . ASP A 1 83 ? -9.780 7.305 6.354 1.00 79.44 83 ASP A CA 1
ATOM 602 C C . ASP A 1 83 ? -11.295 7.457 6.127 1.00 79.44 83 ASP A C 1
ATOM 604 O O . ASP A 1 83 ? -12.046 7.670 7.082 1.00 79.44 83 ASP A O 1
ATOM 608 N N . GLU A 1 84 ? -11.764 7.246 4.893 1.00 79.62 84 GLU A N 1
ATOM 609 C CA . GLU A 1 84 ? -13.192 7.197 4.550 1.00 79.62 84 GLU A CA 1
ATOM 610 C C . GLU A 1 84 ? -13.924 6.070 5.295 1.00 79.62 84 GLU A C 1
ATOM 612 O O . GLU A 1 84 ? -14.978 6.297 5.895 1.00 79.62 84 GLU A O 1
ATOM 617 N N . PHE A 1 85 ? -13.353 4.862 5.324 1.00 71.31 85 PHE A N 1
ATOM 618 C CA . PHE A 1 85 ? -13.924 3.733 6.064 1.00 71.31 85 PHE A CA 1
ATOM 619 C C . PHE A 1 85 ? -14.011 4.002 7.573 1.00 71.31 85 PHE A C 1
ATOM 621 O O . PHE A 1 85 ? -15.005 3.650 8.214 1.00 71.31 85 PHE A O 1
ATOM 628 N N . ARG A 1 86 ? -12.987 4.638 8.151 1.00 67.81 86 ARG A N 1
ATOM 629 C CA . ARG A 1 86 ? -12.974 5.040 9.561 1.00 67.81 86 ARG A CA 1
ATOM 630 C C . ARG A 1 86 ? -14.055 6.078 9.845 1.00 67.81 86 ARG A C 1
ATOM 632 O O . ARG A 1 86 ? -14.770 5.927 10.832 1.00 67.81 86 ARG A O 1
ATOM 639 N N . ALA A 1 87 ? -14.183 7.096 8.996 1.00 73.44 87 ALA A N 1
ATOM 640 C CA . ALA A 1 87 ? -15.197 8.137 9.140 1.00 73.44 87 ALA A CA 1
ATOM 641 C C . ALA A 1 87 ? -16.623 7.570 9.063 1.00 73.44 87 ALA A C 1
ATOM 643 O O . ALA A 1 87 ? -17.487 8.001 9.816 1.00 73.44 87 ALA A O 1
ATOM 644 N N . ALA A 1 88 ? -16.861 6.561 8.219 1.00 65.88 88 ALA A N 1
ATOM 645 C CA . ALA A 1 88 ? -18.159 5.891 8.110 1.00 65.88 88 ALA A CA 1
ATOM 646 C C . ALA A 1 88 ? -18.522 5.006 9.322 1.00 65.88 88 ALA A C 1
ATOM 648 O O . ALA A 1 88 ? -19.670 4.583 9.450 1.00 65.88 88 ALA A O 1
ATOM 649 N N . ARG A 1 89 ? -17.551 4.682 10.186 1.00 57.81 89 ARG A N 1
ATOM 650 C CA . ARG A 1 89 ? -17.735 3.857 11.393 1.00 57.81 89 ARG A CA 1
ATOM 651 C C . ARG A 1 89 ? -17.745 4.650 12.707 1.00 57.81 89 ARG A C 1
ATOM 653 O O . ARG A 1 89 ? -17.947 4.024 13.748 1.00 57.81 89 ARG A O 1
ATOM 660 N N . ALA A 1 90 ? -17.479 5.956 12.666 1.00 54.84 90 ALA A N 1
ATOM 661 C CA . ALA A 1 90 ? -17.507 6.858 13.821 1.00 54.84 90 ALA A CA 1
ATOM 662 C C . ALA A 1 90 ? -18.930 7.361 14.100 1.00 54.84 90 ALA A C 1
ATOM 664 O O . ALA A 1 90 ? -19.250 7.526 15.297 1.00 54.84 90 ALA A O 1
#

Radius of gyration: 14.41 Å; chains: 1; bounding box: 40×19×38 Å

pLDDT: mean 80.1, std 9.35, range [45.22, 91.56]